Protein AF-A0A838VSJ8-F1 (afdb_monomer_lite)

Sequence (74 aa):
MTMQATIEKDAYLTQLLEILPMLPTDFSWLSELRDRASAIVRQSKFPTTRDEEWRFTNVSPIVETPFVLASKSQ

Foldseek 3Di:
DDPPPPPDPLQQLVLVLVCLVVDDPVDVVVNVVVVVVNVVSVVDDDDACVPVVCVPPHCVVVSVDHDDDDDPDD

Secondary structure (DSSP, 8-state):
----------HHHHHHHHHGGGS----HHHHHHHHHHHHHHTT-----TTSGGGTT---HHHHTSPP-PPP---

Radius of gyration: 15.45 Å; chains: 1; bounding box: 35×23×47 Å

pLDDT: mean 84.23, std 18.08, range [32.19, 97.19]

Structure (mmCIF, N/CA/C/O backbone):
data_AF-A0A838VSJ8-F1
#
_entry.id   AF-A0A838VSJ8-F1
#
loop_
_atom_site.group_PDB
_atom_site.id
_atom_site.type_symbol
_atom_site.label_atom_id
_atom_site.label_alt_id
_atom_site.label_comp_id
_atom_site.label_asym_id
_atom_site.label_entity_id
_atom_site.label_seq_id
_atom_site.pdbx_PDB_ins_code
_atom_site.Cartn_x
_atom_site.Cartn_y
_atom_site.Cartn_z
_atom_site.occupancy
_atom_site.B_iso_or_equiv
_atom_site.auth_seq_id
_atom_site.auth_comp_id
_atom_site.auth_asym_id
_atom_site.auth_atom_id
_atom_site.pdbx_PDB_model_num
ATOM 1 N N . MET A 1 1 ? -17.728 -6.400 25.719 1.00 32.22 1 MET A N 1
ATOM 2 C CA . MET A 1 1 ? -17.811 -6.993 24.369 1.00 32.22 1 MET A CA 1
ATOM 3 C C . MET A 1 1 ? -16.453 -6.791 23.717 1.00 32.22 1 MET A C 1
ATOM 5 O O . MET A 1 1 ? -16.118 -5.684 23.321 1.00 32.22 1 MET A O 1
ATOM 9 N N . THR A 1 2 ? -15.595 -7.800 23.802 1.00 32.28 2 THR A N 1
ATOM 10 C CA . THR A 1 2 ? -14.201 -7.766 23.347 1.00 32.28 2 THR A CA 1
ATOM 11 C C . THR A 1 2 ? -14.176 -7.886 21.829 1.00 32.28 2 THR A C 1
ATOM 13 O O . THR A 1 2 ? -14.421 -8.961 21.293 1.00 32.28 2 THR A O 1
ATOM 16 N N . MET A 1 3 ? -13.900 -6.787 21.124 1.00 39.28 3 MET A N 1
ATOM 17 C CA . MET A 1 3 ? -13.564 -6.871 19.706 1.00 39.28 3 MET A CA 1
ATOM 18 C C . MET A 1 3 ? -12.156 -7.446 19.587 1.00 39.28 3 MET A C 1
ATOM 20 O O . MET A 1 3 ? -11.162 -6.764 19.839 1.00 39.28 3 MET A O 1
ATOM 24 N N . GLN A 1 4 ? -12.098 -8.735 19.259 1.00 32.19 4 GLN A N 1
ATOM 25 C CA . GLN A 1 4 ? -10.912 -9.371 18.710 1.00 32.19 4 GLN A CA 1
ATOM 26 C C . GLN A 1 4 ? -10.615 -8.678 17.380 1.00 32.19 4 GLN A C 1
ATOM 28 O O . GLN A 1 4 ? -11.239 -8.968 16.365 1.00 32.19 4 GLN A O 1
ATOM 33 N N . ALA A 1 5 ? -9.691 -7.721 17.398 1.00 39.19 5 ALA A N 1
ATOM 34 C CA . ALA A 1 5 ? -9.040 -7.275 16.181 1.00 39.19 5 ALA A CA 1
ATOM 35 C C . ALA A 1 5 ? -8.080 -8.395 15.777 1.00 39.19 5 ALA A C 1
ATOM 37 O O . ALA A 1 5 ? -6.909 -8.406 16.160 1.00 39.19 5 ALA A O 1
ATOM 38 N N . THR A 1 6 ? -8.618 -9.397 15.085 1.00 39.22 6 THR A N 1
ATOM 39 C CA . THR A 1 6 ? -7.819 -10.293 14.259 1.00 39.22 6 THR A CA 1
ATOM 40 C C . THR A 1 6 ? -6.968 -9.386 13.384 1.00 39.22 6 THR A C 1
ATOM 42 O O . THR A 1 6 ? -7.511 -8.548 12.668 1.00 39.22 6 THR A O 1
ATOM 45 N N . ILE A 1 7 ? -5.644 -9.478 13.505 1.00 45.94 7 ILE A N 1
ATOM 46 C CA . ILE A 1 7 ? -4.730 -8.845 12.557 1.00 45.94 7 ILE A CA 1
ATOM 47 C C . ILE A 1 7 ? -4.932 -9.609 11.248 1.00 45.94 7 ILE A C 1
ATOM 49 O O . ILE A 1 7 ? -4.216 -10.565 10.951 1.00 45.94 7 ILE A O 1
ATOM 53 N N . GLU A 1 8 ? -5.987 -9.272 10.512 1.00 52.47 8 GLU A N 1
ATOM 54 C CA . GLU A 1 8 ? -6.057 -9.611 9.106 1.00 52.47 8 GLU A CA 1
ATOM 55 C C . GLU A 1 8 ? -4.875 -8.898 8.462 1.00 52.47 8 GLU A C 1
ATOM 57 O O . GLU A 1 8 ? -4.658 -7.707 8.685 1.00 52.47 8 GLU A O 1
ATOM 62 N N . LYS A 1 9 ? -4.043 -9.653 7.737 1.00 58.41 9 LYS A N 1
ATOM 63 C CA . LYS A 1 9 ? -3.003 -9.068 6.889 1.00 58.41 9 LYS A CA 1
ATOM 64 C C . LYS A 1 9 ? -3.639 -7.918 6.119 1.00 58.41 9 LYS A C 1
ATOM 66 O O . LYS A 1 9 ? -4.657 -8.154 5.475 1.00 58.41 9 LYS A O 1
ATOM 71 N N . ASP A 1 10 ? -3.056 -6.722 6.192 1.00 80.06 10 ASP A N 1
ATOM 72 C CA . ASP A 1 10 ? -3.599 -5.534 5.534 1.00 80.06 10 ASP A CA 1
ATOM 73 C C . ASP A 1 10 ? -3.892 -5.843 4.061 1.00 80.06 10 ASP A C 1
ATOM 75 O O . ASP A 1 10 ? -2.978 -5.948 3.231 1.00 80.06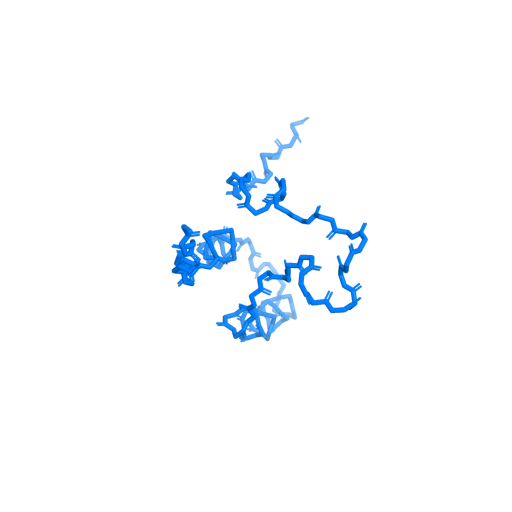 10 ASP A O 1
ATOM 79 N N . ALA A 1 11 ? -5.176 -6.039 3.745 1.00 87.75 11 ALA A N 1
ATOM 80 C CA . ALA A 1 11 ? -5.621 -6.493 2.431 1.00 87.75 11 ALA A CA 1
ATOM 81 C C . ALA A 1 11 ? -5.168 -5.508 1.350 1.00 87.75 11 ALA A C 1
ATOM 83 O O . ALA A 1 11 ? -4.700 -5.915 0.290 1.00 87.75 11 ALA A O 1
ATOM 84 N N . TYR A 1 12 ? -5.190 -4.215 1.677 1.00 92.06 12 TYR A N 1
ATOM 85 C CA . TYR A 1 12 ? -4.686 -3.145 0.829 1.00 92.06 12 TYR A CA 1
ATOM 86 C C . TYR A 1 12 ? -3.192 -3.297 0.492 1.00 92.06 12 TYR A C 1
ATOM 88 O O . TYR A 1 12 ? -2.820 -3.240 -0.678 1.00 92.06 12 TYR A O 1
ATOM 96 N N . LEU A 1 13 ? -2.313 -3.519 1.484 1.00 93.25 13 LEU A N 1
ATOM 97 C CA . LEU A 1 13 ? -0.873 -3.704 1.221 1.00 93.25 13 LEU A CA 1
ATOM 98 C C . LEU A 1 13 ? -0.605 -5.005 0.461 1.00 93.25 13 LEU A C 1
ATOM 100 O O . LEU A 1 13 ? 0.308 -5.067 -0.359 1.00 93.25 13 LEU A O 1
ATOM 104 N N . THR A 1 14 ? -1.416 -6.033 0.710 1.00 92.62 14 THR A N 1
ATOM 105 C 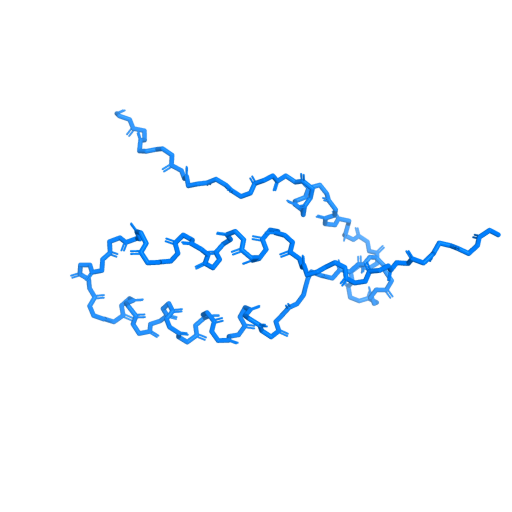CA . THR A 1 14 ? -1.347 -7.299 -0.027 1.00 92.62 14 THR A CA 1
ATOM 106 C C . THR A 1 14 ? -1.661 -7.075 -1.507 1.00 92.62 14 THR A C 1
ATOM 108 O O . THR A 1 14 ? -0.839 -7.416 -2.355 1.00 92.62 14 THR A O 1
ATOM 111 N N . GLN A 1 15 ? -2.771 -6.403 -1.814 1.00 92.88 15 GLN A N 1
ATOM 112 C CA . GLN A 1 15 ? -3.156 -6.052 -3.186 1.00 92.88 15 GLN A CA 1
ATOM 113 C C . GLN A 1 15 ? -2.111 -5.143 -3.858 1.00 92.88 15 GLN A C 1
ATOM 115 O O . GLN A 1 15 ? -1.759 -5.350 -5.018 1.00 92.88 15 GLN A O 1
ATOM 120 N N . LEU A 1 16 ? -1.532 -4.185 -3.122 1.00 93.19 16 LEU A N 1
ATOM 121 C CA . LEU A 1 16 ? -0.420 -3.360 -3.610 1.00 93.19 16 LEU A CA 1
ATOM 122 C C . LEU A 1 16 ? 0.807 -4.204 -4.003 1.00 93.19 16 LEU A C 1
ATOM 124 O O . LEU A 1 16 ? 1.484 -3.896 -4.979 1.00 93.19 16 LEU A O 1
ATOM 128 N N . LEU A 1 17 ? 1.135 -5.253 -3.250 1.00 93.94 17 LEU A N 1
ATOM 129 C CA . LEU A 1 17 ? 2.269 -6.125 -3.571 1.00 93.94 17 LEU A CA 1
ATOM 130 C C . LEU A 1 17 ? 1.973 -7.050 -4.758 1.00 93.94 17 LEU A C 1
ATOM 132 O O . LEU A 1 17 ? 2.888 -7.367 -5.518 1.00 93.94 17 LEU A O 1
ATOM 136 N N . GLU A 1 18 ? 0.718 -7.462 -4.928 1.00 93.06 18 GLU A N 1
ATOM 137 C CA . GLU A 1 18 ? 0.268 -8.311 -6.037 1.00 93.06 18 GLU A CA 1
ATOM 138 C C . GLU A 1 18 ? 0.356 -7.608 -7.395 1.00 93.06 18 GLU A C 1
ATOM 140 O O . GLU A 1 18 ? 0.612 -8.267 -8.402 1.00 93.06 18 GLU A O 1
ATOM 145 N N . ILE A 1 19 ? 0.225 -6.278 -7.437 1.00 91.81 19 ILE A N 1
ATOM 146 C CA . ILE A 1 19 ? 0.348 -5.523 -8.692 1.00 91.81 19 ILE A CA 1
ATOM 147 C C . ILE A 1 19 ? 1.797 -5.304 -9.139 1.00 91.81 19 ILE A C 1
ATOM 149 O O . ILE A 1 19 ? 2.021 -5.033 -10.316 1.00 91.81 19 ILE A O 1
ATOM 153 N N . LEU A 1 20 ? 2.790 -5.394 -8.241 1.00 90.12 20 LEU A N 1
ATOM 154 C CA . LEU A 1 20 ? 4.183 -5.048 -8.563 1.00 90.12 20 LEU A CA 1
ATOM 155 C C . LEU A 1 20 ? 4.740 -5.804 -9.783 1.00 90.12 20 LEU A C 1
ATOM 157 O O . LEU A 1 20 ? 5.355 -5.146 -10.623 1.00 90.12 20 LEU A O 1
ATOM 161 N N . PRO A 1 21 ? 4.504 -7.124 -9.949 1.00 88.50 21 PRO A N 1
ATOM 162 C CA . PRO A 1 21 ? 4.955 -7.864 -11.129 1.00 88.50 21 PRO A CA 1
ATOM 163 C C . PRO A 1 21 ? 4.264 -7.442 -12.434 1.00 88.50 21 PRO A C 1
ATOM 165 O O . PRO A 1 21 ? 4.764 -7.748 -13.511 1.00 88.50 21 PRO A O 1
ATOM 168 N N . MET A 1 22 ? 3.110 -6.771 -12.353 1.00 87.62 22 MET A N 1
ATOM 169 C CA . MET A 1 22 ? 2.332 -6.315 -13.512 1.00 87.62 22 MET A CA 1
ATOM 170 C C . MET A 1 22 ? 2.780 -4.936 -14.014 1.00 87.62 22 MET A C 1
ATOM 172 O O . MET A 1 22 ? 2.334 -4.488 -15.071 1.00 87.62 22 MET A O 1
ATOM 176 N N . LEU A 1 23 ? 3.620 -4.230 -13.251 1.00 87.12 23 LEU A N 1
ATOM 177 C CA . LEU A 1 23 ? 4.062 -2.885 -13.595 1.00 87.12 23 LEU A CA 1
ATOM 178 C C . LEU A 1 23 ? 5.196 -2.913 -14.632 1.00 87.12 23 LEU A C 1
ATOM 180 O O . LEU A 1 23 ? 6.082 -3.759 -14.537 1.00 87.12 23 LEU A O 1
ATOM 184 N N . PRO A 1 24 ? 5.249 -1.941 -15.565 1.00 85.62 24 PRO A N 1
ATOM 185 C CA . PRO A 1 24 ? 6.345 -1.832 -16.524 1.00 85.62 24 PRO A CA 1
ATOM 186 C C . PRO A 1 24 ? 7.691 -1.644 -15.826 1.00 85.62 24 PRO A C 1
ATOM 188 O O . PRO A 1 24 ? 7.811 -0.825 -14.905 1.00 85.62 24 PRO A O 1
ATOM 191 N N . THR A 1 25 ? 8.703 -2.363 -16.300 1.00 82.81 25 THR A N 1
ATOM 192 C CA . THR A 1 25 ? 10.071 -2.358 -15.757 1.00 82.81 25 THR A CA 1
ATOM 193 C C . THR A 1 25 ? 11.043 -1.747 -16.766 1.00 82.81 25 THR A C 1
ATOM 195 O O . THR A 1 25 ? 12.166 -2.208 -16.939 1.00 82.81 25 THR A O 1
ATOM 198 N N . ASP A 1 26 ? 10.601 -0.689 -17.449 1.00 86.69 26 ASP A N 1
ATOM 199 C CA . ASP A 1 26 ? 11.342 -0.061 -18.552 1.00 86.69 26 ASP A CA 1
ATOM 200 C C . ASP A 1 26 ? 12.675 0.567 -18.098 1.00 86.69 26 ASP A C 1
ATOM 202 O O . ASP A 1 26 ? 13.560 0.828 -18.910 1.00 86.69 26 ASP A O 1
ATOM 206 N N . PHE A 1 27 ? 12.840 0.779 -16.787 1.00 92.75 27 PHE A N 1
ATOM 207 C CA . PHE A 1 27 ? 14.046 1.331 -16.180 1.00 92.75 27 PHE A CA 1
ATOM 208 C C . PHE A 1 27 ? 14.547 0.448 -15.032 1.00 92.75 27 PHE A C 1
ATOM 210 O O . PHE A 1 27 ? 13.842 0.238 -14.042 1.00 92.75 27 PHE A O 1
ATOM 217 N N . SER A 1 28 ? 15.800 -0.010 -15.123 1.00 90.31 28 SER A N 1
ATOM 218 C CA . SER A 1 28 ? 16.432 -0.878 -14.117 1.00 90.31 28 SER A CA 1
ATOM 219 C C . SER A 1 28 ? 16.469 -0.245 -12.723 1.00 90.31 28 SER A C 1
ATOM 221 O O . SER A 1 28 ? 16.083 -0.888 -11.749 1.00 90.31 28 SER A O 1
ATOM 223 N N . TRP A 1 29 ? 16.821 1.043 -12.626 1.00 94.38 29 TRP A N 1
ATOM 224 C CA . TRP A 1 29 ? 16.851 1.774 -11.351 1.00 94.38 29 TRP A CA 1
ATOM 225 C C . TRP A 1 29 ? 15.482 1.796 -10.650 1.00 94.38 29 TRP A C 1
ATOM 227 O O . TRP A 1 29 ? 15.407 1.796 -9.420 1.00 94.38 29 TRP A O 1
ATOM 237 N N . LEU A 1 30 ? 14.391 1.803 -11.427 1.00 93.50 30 LEU A N 1
ATOM 238 C CA . LEU A 1 30 ? 13.029 1.809 -10.902 1.00 93.50 30 LEU A CA 1
ATOM 239 C C . LEU A 1 30 ? 12.626 0.419 -10.399 1.00 93.50 30 LEU A C 1
ATOM 241 O O . LEU A 1 30 ? 11.955 0.325 -9.372 1.00 93.50 30 LEU A O 1
ATOM 245 N N . SER A 1 31 ? 13.069 -0.645 -11.077 1.00 91.62 31 SER A N 1
ATOM 246 C CA . SER A 1 31 ? 12.907 -2.025 -10.600 1.00 91.62 31 SER A CA 1
ATOM 247 C C . SER A 1 31 ? 13.545 -2.204 -9.229 1.00 91.62 31 SER A C 1
ATOM 249 O O . SER A 1 31 ? 12.877 -2.598 -8.278 1.00 91.62 31 SER A O 1
ATOM 251 N N . GLU A 1 32 ? 14.813 -1.814 -9.097 1.00 93.50 32 GLU A N 1
ATOM 252 C CA . GLU A 1 32 ? 15.550 -1.953 -7.842 1.00 93.50 32 GLU A CA 1
ATOM 253 C C . GLU A 1 32 ? 14.909 -1.148 -6.702 1.00 93.50 32 GLU A C 1
ATOM 255 O O . GLU A 1 32 ? 14.900 -1.576 -5.545 1.00 93.50 32 GLU A O 1
ATOM 260 N N . LEU A 1 33 ? 14.362 0.033 -7.012 1.00 94.12 33 LEU A N 1
ATOM 261 C CA . LEU A 1 33 ? 13.631 0.837 -6.037 1.00 94.12 33 LEU A CA 1
ATOM 262 C C . LEU A 1 33 ? 12.348 0.135 -5.576 1.00 94.12 33 LEU A C 1
ATOM 264 O O . LEU A 1 33 ? 12.079 0.108 -4.373 1.00 94.12 33 LEU A O 1
ATOM 268 N N . ARG A 1 34 ? 11.578 -0.448 -6.504 1.00 94.19 34 ARG A N 1
ATOM 269 C CA . ARG A 1 34 ? 10.371 -1.221 -6.175 1.00 94.19 34 ARG A CA 1
ATOM 270 C C . ARG A 1 34 ? 10.703 -2.452 -5.343 1.00 94.19 34 ARG A C 1
ATOM 272 O O . ARG A 1 34 ? 9.988 -2.712 -4.380 1.00 94.19 34 ARG A O 1
ATOM 279 N N . ASP A 1 35 ? 11.797 -3.147 -5.639 1.00 93.38 35 ASP A N 1
ATOM 280 C CA . ASP A 1 35 ? 12.224 -4.318 -4.869 1.00 93.38 35 ASP A CA 1
ATOM 281 C C . ASP A 1 35 ? 12.510 -3.944 -3.411 1.00 93.38 35 ASP A C 1
ATOM 283 O O . ASP A 1 35 ? 11.934 -4.540 -2.493 1.00 93.38 35 ASP A O 1
ATOM 287 N N . ARG A 1 36 ? 13.307 -2.888 -3.188 1.00 95.75 36 ARG A N 1
ATOM 288 C CA . ARG A 1 36 ? 13.586 -2.366 -1.837 1.00 95.75 36 ARG A CA 1
ATOM 289 C C . ARG A 1 36 ? 12.314 -1.914 -1.122 1.00 95.75 36 ARG A C 1
ATOM 291 O O . ARG A 1 36 ? 12.109 -2.266 0.038 1.00 95.75 36 ARG A O 1
ATOM 298 N N . ALA A 1 37 ? 11.447 -1.168 -1.806 1.00 95.38 37 ALA A N 1
ATOM 299 C CA . ALA A 1 37 ? 10.186 -0.705 -1.234 1.00 95.38 37 ALA A CA 1
ATOM 300 C C . ALA A 1 37 ? 9.261 -1.878 -0.871 1.00 95.38 37 ALA A C 1
ATOM 302 O O . ALA A 1 37 ? 8.661 -1.879 0.202 1.00 95.38 37 ALA A O 1
ATOM 303 N N . SER A 1 38 ? 9.193 -2.915 -1.711 1.00 94.88 38 SER A N 1
ATOM 304 C CA . SER A 1 38 ? 8.363 -4.096 -1.461 1.00 94.88 38 SER A CA 1
ATOM 305 C C . SER A 1 38 ? 8.788 -4.840 -0.193 1.00 94.88 38 SER A C 1
ATOM 307 O O . SER A 1 38 ? 7.933 -5.306 0.558 1.00 94.88 38 SER A O 1
ATOM 309 N N . ALA A 1 39 ? 10.093 -4.903 0.095 1.00 95.00 39 ALA A N 1
ATOM 310 C CA . ALA A 1 39 ? 10.608 -5.516 1.316 1.00 95.00 39 ALA A CA 1
ATOM 311 C C . ALA A 1 39 ? 10.168 -4.751 2.574 1.00 95.00 39 ALA A C 1
ATOM 313 O O . ALA A 1 39 ? 9.852 -5.374 3.588 1.00 95.00 39 ALA A O 1
ATOM 314 N N . ILE A 1 40 ? 10.102 -3.417 2.497 1.00 95.19 40 ILE A N 1
ATOM 315 C CA . ILE A 1 40 ? 9.588 -2.564 3.577 1.00 95.19 40 ILE A CA 1
ATOM 316 C C . ILE A 1 40 ? 8.079 -2.782 3.735 1.00 95.19 40 ILE A C 1
ATOM 318 O O . ILE A 1 40 ? 7.607 -3.054 4.837 1.00 95.19 40 ILE A O 1
ATOM 322 N N . VAL A 1 41 ? 7.324 -2.746 2.633 1.00 94.25 41 VAL A N 1
ATOM 323 C CA . VAL A 1 41 ? 5.861 -2.916 2.642 1.00 94.25 41 VAL A CA 1
ATOM 324 C C . VAL A 1 41 ? 5.449 -4.278 3.205 1.00 94.25 41 VAL A C 1
ATOM 326 O O . VAL A 1 41 ? 4.528 -4.338 4.011 1.00 94.25 41 VAL A O 1
ATOM 329 N N . ARG A 1 42 ? 6.162 -5.363 2.872 1.00 93.31 42 ARG A N 1
ATOM 330 C CA . ARG A 1 42 ? 5.901 -6.718 3.407 1.00 93.31 42 ARG A CA 1
ATOM 331 C C . ARG A 1 42 ? 6.021 -6.821 4.930 1.00 93.31 42 ARG A C 1
ATOM 333 O O . ARG A 1 42 ? 5.453 -7.738 5.514 1.00 93.31 42 ARG A O 1
ATOM 340 N N . GLN A 1 43 ? 6.787 -5.926 5.547 1.00 92.31 43 GLN A N 1
ATOM 341 C CA . GLN A 1 43 ? 6.988 -5.851 6.997 1.00 92.31 43 GLN A CA 1
ATOM 342 C C . GLN A 1 43 ? 6.135 -4.752 7.647 1.00 92.31 43 GLN A C 1
ATOM 344 O O . GLN A 1 43 ? 6.134 -4.614 8.868 1.00 92.31 43 GLN A O 1
ATOM 349 N N . SER A 1 44 ? 5.435 -3.959 6.838 1.00 91.06 44 SER A N 1
ATOM 350 C CA . SER A 1 44 ? 4.621 -2.841 7.295 1.00 91.06 44 SER A CA 1
ATOM 351 C C . SER A 1 44 ?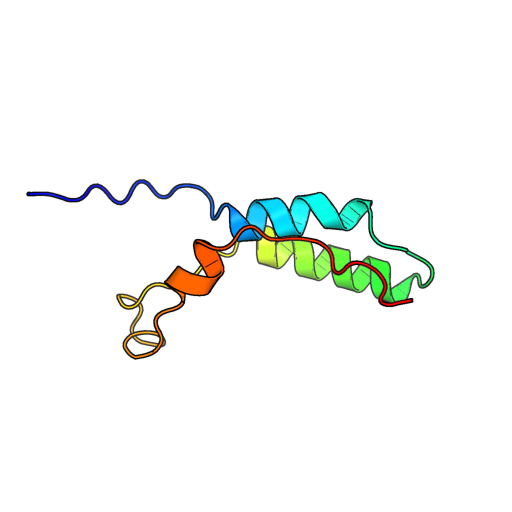 3.188 -3.283 7.555 1.00 91.06 44 SER A C 1
ATOM 353 O O . SER A 1 44 ? 2.719 -4.298 7.042 1.00 91.06 44 SER A O 1
ATOM 355 N N . LYS A 1 45 ? 2.488 -2.470 8.339 1.00 90.94 45 LYS A N 1
ATOM 356 C CA . LYS A 1 45 ? 1.044 -2.549 8.530 1.00 90.94 45 LYS A CA 1
ATOM 357 C C . LYS A 1 45 ? 0.446 -1.152 8.477 1.00 90.94 45 LYS A C 1
ATOM 359 O O . LYS A 1 45 ? 1.176 -0.182 8.718 1.00 90.94 45 LYS A O 1
ATOM 364 N N . PHE A 1 46 ? -0.847 -1.032 8.204 1.00 90.88 46 PHE A N 1
ATOM 365 C CA . PHE A 1 46 ? -1.494 0.265 8.365 1.00 90.88 46 PHE A CA 1
ATOM 366 C C . PHE A 1 46 ? -1.555 0.658 9.848 1.00 90.88 46 PHE A C 1
ATOM 368 O O . PHE A 1 46 ? -1.801 -0.186 10.718 1.00 90.88 46 PHE A O 1
ATOM 375 N N . PRO A 1 47 ? -1.307 1.940 10.157 1.00 93.00 47 PRO A N 1
ATOM 376 C CA . PRO A 1 47 ? -1.486 2.460 11.496 1.00 93.00 47 PRO A CA 1
ATOM 377 C C . PRO A 1 47 ? -2.973 2.545 11.834 1.00 93.00 47 PRO A C 1
ATOM 379 O O . PRO A 1 47 ? -3.848 2.582 10.969 1.00 93.00 47 PRO A O 1
ATOM 382 N N . THR A 1 48 ? -3.258 2.626 13.121 1.00 91.38 48 THR A N 1
ATOM 383 C CA . THR A 1 48 ? -4.600 2.827 13.659 1.00 91.38 48 THR A CA 1
ATOM 384 C C . THR A 1 48 ? -4.622 4.101 14.496 1.00 91.38 48 THR A C 1
ATOM 386 O O . THR A 1 48 ? -3.587 4.590 14.934 1.00 91.38 48 THR A O 1
ATOM 389 N N . THR A 1 49 ? -5.804 4.620 14.827 1.00 94.12 49 THR A N 1
ATOM 390 C CA . THR A 1 49 ? -5.919 5.768 15.749 1.00 94.12 49 THR A CA 1
ATOM 391 C C . THR A 1 49 ? -5.481 5.449 17.188 1.00 94.12 49 THR A C 1
ATOM 393 O O . THR A 1 49 ? -5.466 6.340 18.035 1.00 94.12 49 THR A O 1
ATOM 396 N N . ARG A 1 50 ? -5.121 4.188 17.482 1.00 93.81 50 ARG A N 1
ATOM 397 C CA . ARG A 1 50 ? -4.480 3.786 18.744 1.00 93.81 50 ARG A CA 1
ATOM 398 C C . ARG A 1 50 ? -2.983 4.080 18.764 1.00 93.81 50 ARG A C 1
ATOM 400 O O . ARG A 1 50 ? -2.417 4.166 19.848 1.00 93.81 50 ARG A O 1
ATOM 407 N N . ASP A 1 51 ? -2.356 4.213 17.600 1.00 94.12 51 ASP A N 1
ATOM 408 C CA . ASP A 1 51 ? -0.963 4.620 17.482 1.00 94.12 51 ASP A CA 1
ATOM 409 C C . ASP A 1 51 ? -0.880 6.137 17.733 1.00 94.12 51 ASP A C 1
ATOM 411 O O . ASP A 1 51 ? -1.606 6.918 17.114 1.00 94.12 51 ASP A O 1
ATOM 415 N N . GLU A 1 52 ? -0.031 6.575 18.671 1.00 95.88 52 GLU A N 1
ATOM 416 C CA . GLU A 1 52 ? -0.022 7.967 19.166 1.00 95.88 52 GLU A CA 1
ATOM 417 C C . GLU A 1 52 ? 0.207 9.004 18.059 1.00 95.88 52 GLU A C 1
ATOM 419 O O . GLU A 1 52 ? -0.403 10.079 18.068 1.00 95.88 52 GLU A O 1
ATOM 424 N N . GLU A 1 53 ? 1.041 8.656 17.080 1.00 96.00 53 GLU A N 1
ATOM 425 C CA . GLU A 1 53 ? 1.344 9.468 15.897 1.00 96.00 53 GLU A CA 1
ATOM 426 C C . GLU A 1 53 ? 0.127 9.635 14.965 1.00 96.00 53 GLU A C 1
ATOM 428 O O . GLU A 1 53 ? 0.059 10.597 14.202 1.00 96.00 53 GLU A O 1
ATOM 433 N N . TRP A 1 54 ? -0.865 8.742 15.059 1.00 95.94 54 TRP A N 1
ATOM 434 C CA . TRP A 1 54 ? -2.025 8.647 14.163 1.00 95.94 54 TRP A CA 1
ATOM 435 C C . TRP A 1 54 ? -3.368 8.911 14.850 1.00 95.94 54 TRP A C 1
ATOM 437 O O . TRP A 1 54 ? -4.419 8.830 14.215 1.00 95.94 54 TRP A O 1
ATOM 447 N N . 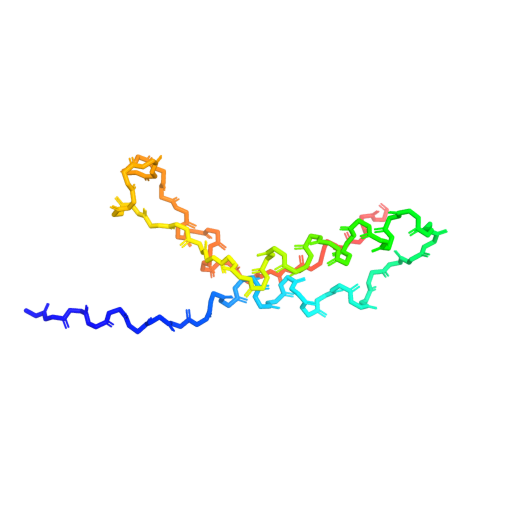ARG A 1 55 ? -3.369 9.300 16.131 1.00 97.12 55 ARG A N 1
ATOM 448 C CA . ARG A 1 55 ? -4.593 9.513 16.934 1.00 97.12 55 ARG A CA 1
ATOM 449 C C . ARG A 1 55 ? -5.614 10.494 16.342 1.00 97.12 55 ARG A C 1
ATOM 451 O O . ARG A 1 55 ? -6.783 10.446 16.711 1.00 97.12 55 ARG A O 1
ATOM 458 N N . PHE A 1 56 ? -5.189 11.377 15.439 1.00 97.19 56 PHE A N 1
ATOM 459 C CA . PHE A 1 56 ? -6.052 12.361 14.772 1.00 97.19 56 PHE A CA 1
ATOM 460 C C . PHE A 1 56 ? -6.269 12.094 13.279 1.00 97.19 56 PHE A C 1
ATOM 462 O O . PHE A 1 56 ? -6.984 12.854 12.628 1.00 97.19 56 PHE A O 1
ATOM 469 N N . THR A 1 57 ? -5.690 11.020 12.741 1.00 96.75 57 THR A N 1
ATOM 470 C CA . THR A 1 57 ? -5.742 10.694 11.314 1.00 96.75 57 THR A CA 1
ATOM 471 C C . THR A 1 57 ? -6.319 9.298 11.143 1.00 96.75 57 THR A C 1
ATOM 473 O O . THR A 1 57 ? -5.620 8.295 11.268 1.00 96.75 57 THR A O 1
ATOM 476 N N . ASN A 1 58 ? -7.617 9.228 10.850 1.00 92.88 58 ASN A N 1
ATOM 477 C CA . ASN A 1 58 ? -8.270 7.958 10.565 1.00 92.88 58 ASN A CA 1
ATOM 478 C C . ASN A 1 58 ? -7.976 7.510 9.124 1.00 92.88 58 ASN A C 1
ATOM 480 O O . ASN A 1 58 ? -8.464 8.122 8.175 1.00 92.88 58 ASN A O 1
ATOM 484 N N . VAL A 1 59 ? -7.211 6.428 8.973 1.00 92.88 59 VAL A N 1
ATOM 485 C CA . VAL A 1 59 ? -6.846 5.848 7.669 1.00 92.88 59 VAL A CA 1
ATOM 486 C C . VAL A 1 59 ? -7.757 4.703 7.223 1.00 92.88 59 VAL A C 1
ATOM 488 O O . VAL A 1 59 ? -7.607 4.240 6.094 1.00 92.88 59 VAL A O 1
ATOM 491 N N . SER A 1 60 ? -8.728 4.273 8.042 1.00 91.06 60 SER A N 1
ATOM 492 C CA . SER A 1 60 ? -9.656 3.186 7.688 1.00 91.06 60 SER A CA 1
ATOM 493 C C . SER A 1 60 ? -10.308 3.340 6.307 1.00 91.06 60 SER A C 1
ATOM 495 O O . SER A 1 60 ? -10.314 2.353 5.578 1.00 91.06 60 SER A O 1
ATOM 497 N N . PRO A 1 61 ? -10.750 4.539 5.859 1.00 92.56 61 PRO A N 1
ATOM 498 C CA . PRO A 1 61 ? -11.340 4.686 4.525 1.00 92.56 61 PRO A CA 1
ATOM 499 C C . PRO A 1 61 ? -10.402 4.288 3.375 1.00 92.56 61 PRO A C 1
ATOM 501 O O . PRO A 1 61 ? -10.866 3.857 2.323 1.00 92.56 61 PRO A O 1
ATOM 504 N N . ILE A 1 62 ? -9.084 4.422 3.562 1.00 91.06 62 ILE A N 1
ATOM 505 C CA . ILE A 1 62 ? -8.084 3.984 2.580 1.00 91.06 62 ILE A CA 1
ATOM 506 C C . ILE A 1 62 ? -7.984 2.459 2.603 1.00 91.06 62 ILE A C 1
ATOM 508 O O . ILE A 1 62 ? -8.055 1.830 1.554 1.00 91.06 62 ILE A O 1
ATOM 512 N N . VAL A 1 63 ? -7.854 1.871 3.796 1.00 90.94 63 VAL A N 1
ATOM 513 C CA . VAL A 1 63 ? -7.653 0.423 3.984 1.00 90.94 63 VAL A CA 1
ATOM 514 C C . VAL A 1 63 ? -8.872 -0.387 3.538 1.00 90.94 63 VAL A C 1
ATOM 516 O O . VAL A 1 63 ? -8.721 -1.474 2.986 1.00 90.94 63 VAL A O 1
ATOM 519 N N . GLU A 1 64 ? -10.073 0.150 3.751 1.00 89.62 64 GLU A N 1
ATOM 520 C CA . GLU A 1 64 ? -11.347 -0.467 3.365 1.00 89.62 64 GLU A CA 1
ATOM 521 C C . GLU A 1 64 ? -11.642 -0.340 1.862 1.00 89.62 64 GLU A C 1
ATOM 523 O O . GLU A 1 64 ? -12.496 -1.056 1.336 1.00 89.62 64 GLU A O 1
ATOM 528 N N . THR A 1 65 ? -10.935 0.543 1.153 1.00 90.88 65 THR A N 1
ATOM 529 C CA . THR A 1 65 ? -11.076 0.699 -0.297 1.00 90.88 65 THR A CA 1
ATOM 530 C C . THR A 1 65 ? -10.142 -0.281 -1.010 1.00 90.88 65 THR A C 1
ATOM 532 O O . THR A 1 65 ? -8.932 -0.222 -0.793 1.00 90.88 65 THR A 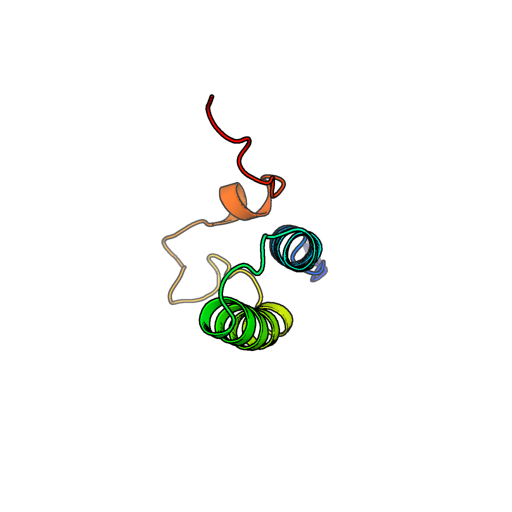O 1
ATOM 535 N N . PRO A 1 66 ? -10.643 -1.160 -1.900 1.00 90.38 66 PRO A N 1
ATOM 536 C CA . PRO A 1 66 ? -9.783 -2.044 -2.678 1.00 90.38 66 PRO A CA 1
ATOM 537 C C . PRO A 1 66 ? -8.737 -1.267 -3.480 1.00 90.38 66 PRO A C 1
ATOM 539 O O . PRO A 1 66 ? -9.055 -0.288 -4.162 1.00 90.38 66 PRO A O 1
ATOM 542 N N . PHE A 1 67 ? -7.491 -1.729 -3.436 1.00 91.12 67 PHE A N 1
ATOM 543 C CA . PHE A 1 67 ? -6.432 -1.174 -4.258 1.00 91.12 67 PHE A CA 1
ATOM 544 C C . PHE A 1 67 ? -6.662 -1.580 -5.717 1.00 91.12 67 PHE A C 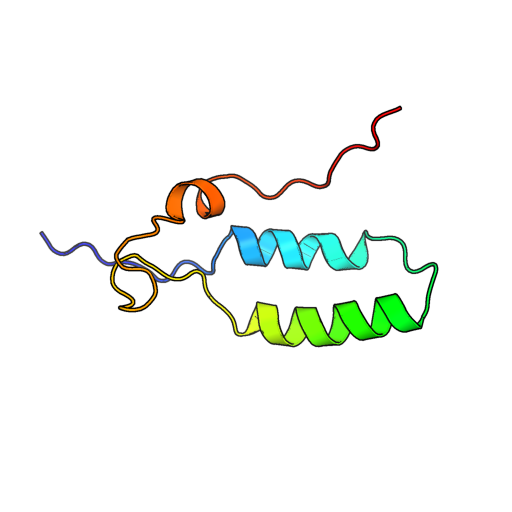1
ATOM 546 O O . PHE A 1 67 ? -6.712 -2.765 -6.048 1.00 91.12 67 PHE A O 1
ATOM 553 N N . VAL A 1 68 ? -6.755 -0.593 -6.607 1.00 90.19 68 VAL A N 1
ATOM 554 C CA . VAL A 1 68 ? -6.901 -0.811 -8.050 1.00 90.19 68 VAL A CA 1
ATOM 555 C C . VAL A 1 68 ? -5.824 -0.052 -8.812 1.00 90.19 68 VAL A C 1
ATOM 557 O O . VAL A 1 68 ? -5.492 1.089 -8.487 1.00 90.19 68 VAL A O 1
ATOM 560 N N . LEU A 1 69 ? -5.266 -0.685 -9.847 1.00 89.12 69 LEU A N 1
ATOM 561 C CA . LEU A 1 69 ? -4.367 -0.002 -10.771 1.00 89.12 69 LEU A CA 1
ATOM 562 C C . LEU A 1 69 ? -5.124 1.113 -11.489 1.00 89.12 69 LEU A C 1
ATOM 564 O O . LEU A 1 69 ? -6.229 0.903 -11.989 1.00 89.12 69 LEU A O 1
ATOM 568 N N . ALA A 1 70 ? -4.501 2.287 -11.577 1.00 86.50 70 ALA A N 1
ATOM 569 C CA . ALA A 1 70 ? -5.041 3.372 -12.374 1.00 86.50 70 ALA A CA 1
ATOM 570 C C . ALA A 1 70 ? -5.163 2.911 -13.831 1.00 86.50 70 ALA A C 1
ATOM 572 O O . ALA A 1 70 ? -4.174 2.551 -14.476 1.00 86.50 70 ALA A O 1
ATOM 573 N N . SER A 1 71 ? -6.384 2.932 -14.359 1.00 81.25 71 SER A N 1
ATOM 574 C CA . SER A 1 71 ? -6.601 2.809 -15.792 1.00 81.25 71 SER A CA 1
ATOM 575 C C . SER A 1 71 ? -5.932 3.994 -16.476 1.00 81.25 71 SER A C 1
ATOM 577 O O . SER A 1 71 ? -6.117 5.138 -16.058 1.00 81.25 71 SER A O 1
ATOM 579 N N . LYS A 1 72 ? -5.157 3.726 -17.527 1.00 66.25 72 LYS A N 1
ATOM 580 C CA . LYS A 1 72 ? -4.566 4.773 -18.358 1.00 66.25 72 LYS A CA 1
ATOM 581 C C . LYS A 1 72 ? -5.707 5.671 -18.853 1.00 66.25 72 LYS A C 1
ATOM 583 O O . LYS A 1 72 ? -6.573 5.193 -19.580 1.00 66.25 72 LYS A O 1
ATOM 588 N N . SER A 1 73 ? -5.749 6.930 -18.421 1.00 60.12 73 SER A N 1
ATOM 589 C CA . SER A 1 73 ? -6.662 7.908 -19.012 1.00 60.12 73 SER A CA 1
ATOM 590 C C . SER A 1 73 ? -6.214 8.122 -20.454 1.00 60.12 73 SER A C 1
ATOM 592 O O . SER A 1 73 ? -5.046 8.442 -20.688 1.00 60.12 73 SER A O 1
ATOM 594 N N . GLN A 1 74 ? -7.118 7.833 -21.384 1.00 43.84 74 GLN A N 1
ATOM 595 C CA . GLN A 1 74 ? -6.908 7.916 -22.825 1.00 43.84 74 GLN A CA 1
ATOM 596 C C . GLN A 1 74 ? -6.776 9.363 -23.302 1.00 43.84 74 GLN A C 1
ATOM 598 O O . GLN A 1 74 ? -7.423 10.242 -22.689 1.00 43.84 74 GLN A O 1
#